Protein AF-A0A448KBZ6-F1 (afdb_monomer)

Organism: NCBI:txid52774

Sequence (106 aa):
MTTSNTHLTDTTTSAELDALASAGALRPIGAPAGGGPIADEDELRAILGGRPNLGSAHATGAGASARRQVRLPEHLNAALDDYAAAHSTTPSAVIRDALTAYLNAA

Secondary structure (DSSP, 8-state):
---------TT--HHHHHHHHHTT-PPPSS--S--PPP-SHHHHHHHHSSS---STTT-SSS-SPPP------HHHHHHHHHHHHHTT--HHHHHHHHHHHHHHT-

Radius of gyration: 24.66 Å; Cα contacts (8 Å, |Δi|>4): 29; chains: 1; bounding box: 62×42×47 Å

Mean predicted aligned error: 17.15 Å

Foldseek 3Di:
DDLDPDDDDPPQDPVNVVVCVVVVNDDDPDDPPDDDDQPDPVSVCCVVVPDNDCPPVRNPDPPDPDDDDDDDDPVVVVVLVVVCVVVVHDSVVVVVVVVVVVVVVD

pLDDT: mean 79.87, std 15.97, range [37.56, 98.19]

Structure (mmCIF, N/CA/C/O backbone):
data_AF-A0A448KBZ6-F1
#
_entry.id   AF-A0A448KBZ6-F1
#
loop_
_atom_site.group_PDB
_atom_site.id
_atom_site.type_symbol
_atom_site.label_atom_id
_atom_site.label_alt_id
_atom_site.label_comp_id
_atom_site.label_asym_id
_atom_site.label_entity_id
_atom_site.label_seq_id
_atom_site.pdbx_PDB_ins_code
_atom_site.Cartn_x
_atom_site.Cartn_y
_atom_site.Cartn_z
_atom_site.occupancy
_atom_site.B_iso_or_equiv
_atom_site.auth_seq_id
_atom_site.auth_comp_id
_atom_site.auth_asym_id
_atom_site.auth_atom_id
_atom_site.pdbx_PDB_model_num
ATOM 1 N N . MET A 1 1 ? 43.594 -6.118 -10.475 1.00 37.56 1 MET A N 1
ATOM 2 C CA . MET A 1 1 ? 42.514 -5.429 -11.211 1.00 37.56 1 MET A CA 1
ATOM 3 C C . MET A 1 1 ? 42.779 -3.942 -11.086 1.00 37.56 1 MET A C 1
ATOM 5 O O . MET A 1 1 ? 42.785 -3.436 -9.973 1.00 37.56 1 MET A O 1
ATOM 9 N N . THR A 1 2 ? 43.142 -3.289 -12.184 1.00 38.16 2 THR A N 1
ATOM 10 C CA . THR A 1 2 ? 43.549 -1.879 -12.192 1.00 38.16 2 THR A CA 1
ATOM 11 C C . THR A 1 2 ? 42.294 -1.026 -12.345 1.00 38.16 2 THR A C 1
ATOM 13 O O . THR A 1 2 ? 41.654 -1.064 -13.390 1.00 38.16 2 THR A O 1
ATOM 16 N N . THR A 1 3 ? 41.894 -0.318 -11.290 1.00 46.56 3 THR A N 1
ATOM 17 C CA . THR A 1 3 ? 40.747 0.599 -11.328 1.00 46.56 3 THR A CA 1
ATOM 18 C C . THR A 1 3 ? 41.152 1.856 -12.093 1.00 46.56 3 THR A C 1
ATOM 20 O O . THR A 1 3 ? 41.797 2.743 -11.537 1.00 46.56 3 THR A O 1
ATOM 23 N N . SER A 1 4 ? 40.814 1.927 -13.380 1.00 53.03 4 SER A N 1
ATOM 24 C CA . SER A 1 4 ? 40.945 3.158 -14.163 1.00 53.03 4 SER A CA 1
ATOM 25 C C . SER A 1 4 ? 39.923 4.181 -13.659 1.00 53.03 4 SER A C 1
ATOM 27 O O . SER A 1 4 ? 38.719 4.026 -13.856 1.00 53.03 4 SER A O 1
ATOM 29 N N . ASN A 1 5 ? 40.397 5.215 -12.965 1.00 55.91 5 ASN A N 1
ATOM 30 C CA . ASN A 1 5 ? 39.584 6.348 -12.525 1.00 55.91 5 ASN A CA 1
ATOM 31 C C . ASN A 1 5 ? 39.299 7.272 -13.725 1.00 55.91 5 ASN A C 1
ATOM 33 O O . ASN A 1 5 ? 40.028 8.234 -13.959 1.00 55.91 5 ASN A O 1
ATOM 37 N N . THR A 1 6 ? 38.254 6.990 -14.503 1.00 65.88 6 THR A N 1
ATOM 38 C CA . THR A 1 6 ? 37.808 7.901 -15.570 1.00 65.88 6 THR A CA 1
ATOM 39 C C . THR A 1 6 ? 37.053 9.079 -14.942 1.00 65.88 6 THR A C 1
ATOM 41 O O . THR A 1 6 ? 35.927 8.925 -14.468 1.00 65.88 6 THR A O 1
ATOM 44 N N . HIS A 1 7 ? 37.692 10.249 -14.882 1.00 63.50 7 HIS A N 1
ATOM 45 C CA . HIS A 1 7 ? 37.130 11.476 -14.311 1.00 63.50 7 HIS A CA 1
ATO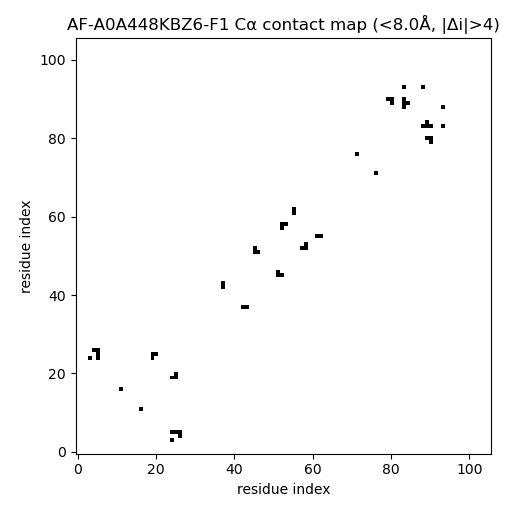M 46 C C . HIS A 1 7 ? 36.328 12.235 -15.380 1.00 63.50 7 HIS A C 1
ATOM 48 O O . HIS A 1 7 ? 36.896 13.002 -16.154 1.00 63.50 7 HIS A O 1
ATOM 54 N N . LEU A 1 8 ? 35.012 12.009 -15.433 1.00 76.38 8 LEU A N 1
ATOM 55 C CA . LEU A 1 8 ? 34.106 12.828 -16.243 1.00 76.38 8 LEU A CA 1
ATOM 56 C C . LEU A 1 8 ? 34.031 14.241 -15.642 1.00 76.38 8 LEU A C 1
ATOM 58 O O . LEU A 1 8 ? 33.948 14.396 -14.424 1.00 76.38 8 LEU A O 1
ATOM 62 N N . THR A 1 9 ? 34.062 15.263 -16.491 1.00 76.88 9 THR A N 1
ATOM 63 C CA . THR A 1 9 ? 33.862 16.673 -16.113 1.00 76.88 9 THR A CA 1
ATOM 64 C C . THR A 1 9 ? 32.546 17.196 -16.687 1.00 76.88 9 THR A C 1
ATOM 66 O O . THR A 1 9 ? 32.016 16.615 -17.636 1.00 76.88 9 THR A O 1
ATOM 69 N N . ASP A 1 10 ? 32.053 18.326 -16.175 1.00 76.25 10 ASP A N 1
ATOM 70 C CA . ASP A 1 10 ? 30.813 18.972 -16.649 1.00 76.25 10 ASP A CA 1
ATOM 71 C C . ASP A 1 10 ? 30.863 19.422 -18.127 1.00 76.25 10 ASP A C 1
ATOM 73 O O . ASP A 1 10 ? 29.839 19.781 -18.702 1.00 76.25 10 ASP A O 1
ATOM 77 N N . THR A 1 11 ? 32.041 19.376 -18.761 1.00 84.44 11 THR A N 1
ATOM 78 C CA . THR A 1 11 ? 32.258 19.713 -20.180 1.00 84.44 11 THR A CA 1
ATOM 79 C C . THR A 1 11 ? 32.384 18.474 -21.077 1.00 84.44 11 THR A C 1
ATOM 81 O O . THR A 1 11 ? 32.599 18.615 -22.278 1.00 84.44 11 THR A O 1
ATOM 84 N N . THR A 1 12 ? 32.273 17.260 -20.526 1.00 85.38 12 THR A N 1
ATOM 85 C CA . THR A 1 12 ? 32.422 16.023 -21.312 1.00 85.38 12 THR A CA 1
ATOM 86 C C . THR A 1 12 ? 31.323 15.946 -22.367 1.00 85.38 12 THR A C 1
ATOM 88 O O . THR A 1 12 ? 30.131 15.967 -22.049 1.00 85.38 12 THR A O 1
ATOM 91 N N . THR A 1 13 ? 31.717 15.858 -23.632 1.00 90.00 13 THR A N 1
ATOM 92 C CA . THR A 1 13 ? 30.785 15.821 -24.762 1.00 90.00 13 THR A CA 1
ATOM 93 C C . THR A 1 13 ? 30.189 14.424 -24.956 1.00 90.00 13 THR A C 1
ATOM 95 O O . THR A 1 13 ? 30.769 13.415 -24.556 1.00 90.00 13 THR A O 1
ATOM 98 N N . SER A 1 14 ? 29.041 14.333 -25.633 1.00 88.31 14 SER A N 1
ATOM 99 C CA . SER A 1 14 ? 28.403 13.043 -25.943 1.00 88.31 14 SER A CA 1
ATOM 100 C C . SER A 1 14 ? 29.295 12.117 -26.779 1.00 88.31 14 SER A C 1
ATOM 102 O O . SER A 1 14 ? 29.300 10.915 -26.552 1.00 88.31 14 SER A O 1
ATOM 104 N N . ALA A 1 15 ? 30.103 12.667 -27.691 1.00 91.50 15 ALA A N 1
ATOM 105 C CA . ALA A 1 15 ? 31.024 11.875 -28.508 1.00 91.50 15 ALA A CA 1
ATOM 106 C C . ALA A 1 15 ? 32.160 11.255 -27.675 1.00 91.50 15 ALA A C 1
ATOM 108 O O . ALA A 1 15 ? 32.561 10.114 -27.903 1.00 91.50 15 ALA A O 1
ATOM 109 N N . GLU A 1 16 ? 32.665 11.989 -26.683 1.00 88.38 16 GLU A N 1
ATOM 110 C CA . GLU A 1 16 ? 33.660 11.469 -25.741 1.00 88.38 16 GLU A CA 1
ATOM 111 C C . GLU A 1 16 ? 33.055 10.382 -24.842 1.00 88.38 16 GLU A C 1
ATOM 113 O O . GLU A 1 16 ? 33.708 9.371 -24.577 1.00 88.38 16 GLU A O 1
ATOM 118 N N . LEU A 1 17 ? 31.789 10.535 -24.432 1.00 87.56 17 LEU A N 1
ATOM 119 C CA . LEU A 1 17 ? 31.056 9.496 -23.700 1.00 87.56 17 LEU A CA 1
ATO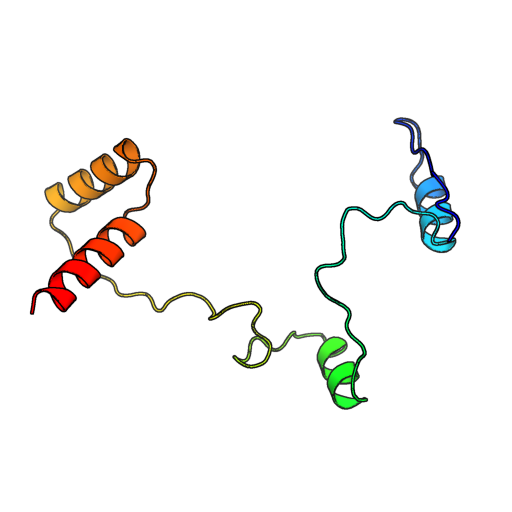M 120 C C . LEU A 1 17 ? 30.878 8.221 -24.530 1.00 87.56 17 LEU A C 1
ATOM 122 O O . LEU A 1 17 ? 31.131 7.131 -24.014 1.00 87.56 17 LEU A O 1
ATOM 126 N N . ASP A 1 18 ? 30.509 8.342 -25.806 1.00 89.44 18 ASP A N 1
ATOM 127 C CA . ASP A 1 18 ? 30.346 7.197 -26.710 1.00 89.44 18 ASP A CA 1
ATOM 128 C C . ASP A 1 18 ? 31.666 6.445 -26.928 1.00 89.44 18 ASP A C 1
ATOM 130 O O . ASP A 1 18 ? 31.696 5.208 -26.946 1.00 89.44 18 ASP A O 1
ATOM 134 N N . ALA A 1 19 ? 32.782 7.172 -27.035 1.00 90.12 19 ALA A N 1
ATOM 135 C CA . ALA A 1 19 ? 34.110 6.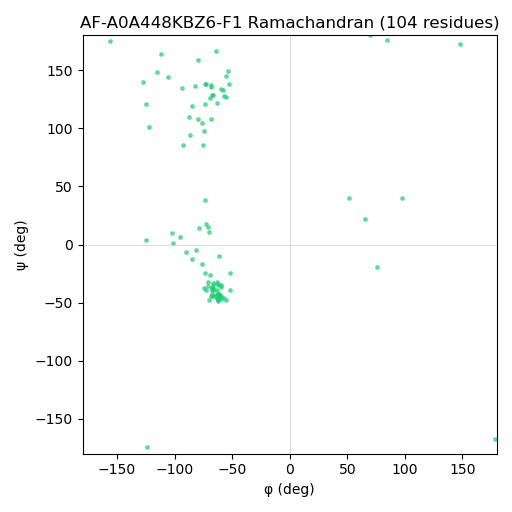573 -27.140 1.00 90.12 19 ALA A CA 1
ATOM 136 C C . ALA A 1 19 ? 34.485 5.794 -25.867 1.00 90.12 19 ALA A C 1
ATOM 138 O O . ALA A 1 19 ? 34.974 4.663 -25.948 1.00 90.12 19 ALA A O 1
ATOM 139 N N . LEU A 1 20 ? 34.206 6.356 -24.687 1.00 89.19 20 LEU A N 1
ATOM 140 C CA . LEU A 1 20 ? 34.437 5.685 -23.405 1.00 89.19 20 LEU A CA 1
ATOM 141 C C . LEU A 1 20 ? 33.528 4.463 -23.213 1.00 89.19 20 LEU A C 1
ATOM 143 O O . LEU A 1 20 ? 33.988 3.447 -22.686 1.00 89.19 20 LEU A O 1
ATOM 147 N N . ALA A 1 21 ? 32.270 4.536 -23.657 1.00 85.94 21 ALA A N 1
ATOM 148 C CA . ALA A 1 21 ? 31.326 3.419 -23.635 1.00 85.94 21 ALA A CA 1
ATOM 149 C C . ALA A 1 21 ? 31.819 2.265 -24.513 1.00 85.94 21 ALA A C 1
ATOM 151 O O . ALA A 1 21 ? 31.899 1.124 -24.056 1.00 85.94 21 ALA A O 1
ATOM 152 N N . SER A 1 22 ? 32.227 2.584 -25.742 1.00 88.88 22 SER A N 1
ATOM 153 C CA . SER A 1 22 ? 32.749 1.615 -26.711 1.00 88.88 22 SER A CA 1
ATOM 154 C C . SER A 1 22 ? 34.042 0.950 -26.228 1.00 88.88 22 SER A C 1
ATOM 156 O O . SER A 1 22 ? 34.263 -0.232 -26.477 1.00 88.88 22 SER A O 1
ATOM 158 N N . ALA A 1 23 ? 34.883 1.690 -25.500 1.00 88.31 23 ALA A N 1
ATOM 159 C CA . ALA A 1 23 ? 36.110 1.176 -24.894 1.00 88.31 23 ALA A CA 1
ATOM 160 C C . ALA A 1 23 ? 35.886 0.433 -23.559 1.00 88.31 23 ALA A C 1
ATOM 162 O O . ALA A 1 23 ? 36.846 -0.079 -22.984 1.00 88.31 23 ALA A O 1
ATOM 163 N N . GLY A 1 24 ? 34.654 0.397 -23.032 1.00 84.75 24 GLY A N 1
ATOM 164 C CA . GLY A 1 24 ? 34.349 -0.202 -21.727 1.00 84.75 24 GLY A CA 1
ATOM 165 C C . GLY A 1 24 ? 34.986 0.532 -20.539 1.00 84.75 24 GLY A C 1
ATOM 166 O O . GLY A 1 24 ? 35.172 -0.053 -19.475 1.00 84.75 24 GLY A O 1
ATOM 167 N N . ALA A 1 25 ? 35.341 1.806 -20.712 1.00 85.69 25 ALA A N 1
ATOM 168 C CA . ALA A 1 25 ? 36.074 2.611 -19.734 1.00 85.69 25 ALA A CA 1
ATOM 169 C C . ALA A 1 25 ? 35.158 3.467 -18.835 1.00 85.69 25 ALA A C 1
ATOM 171 O O . ALA A 1 25 ? 35.644 4.299 -18.061 1.00 85.69 25 ALA A O 1
ATOM 172 N N . LEU A 1 26 ? 33.836 3.294 -18.941 1.00 84.31 26 LEU A N 1
ATOM 173 C CA . LEU A 1 26 ? 32.864 3.991 -18.103 1.00 84.31 26 LEU A CA 1
ATOM 174 C C . LEU A 1 26 ? 32.866 3.441 -16.676 1.00 84.31 26 LEU A C 1
ATOM 176 O O . LEU A 1 26 ? 32.889 2.232 -16.445 1.00 84.31 26 LEU A O 1
ATOM 180 N N . ARG A 1 27 ? 32.784 4.352 -15.703 1.00 79.75 27 ARG A N 1
ATOM 181 C CA . ARG A 1 27 ? 32.639 3.980 -14.297 1.00 79.75 27 ARG A CA 1
ATOM 182 C C . ARG A 1 27 ? 31.241 3.381 -14.066 1.00 79.75 27 ARG A C 1
ATOM 184 O O . ARG A 1 27 ? 30.254 4.058 -14.352 1.00 79.75 27 ARG A O 1
A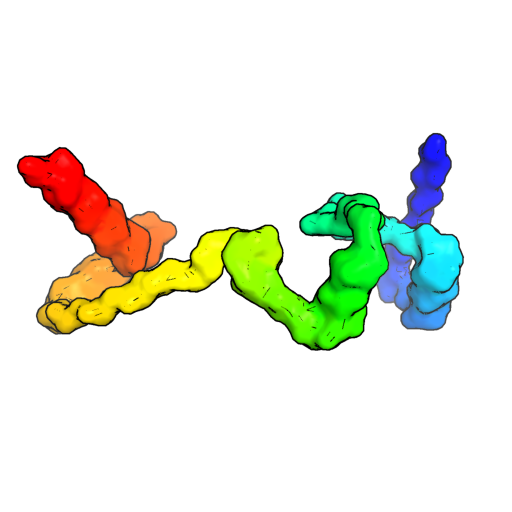TOM 191 N N . PRO A 1 28 ? 31.124 2.172 -13.492 1.00 73.62 28 PRO A N 1
ATOM 192 C CA . PRO A 1 28 ? 29.827 1.601 -13.151 1.00 73.62 28 PRO A CA 1
ATOM 193 C C . PRO A 1 28 ? 29.168 2.382 -12.005 1.00 73.62 28 PRO A C 1
ATOM 195 O O . PRO A 1 28 ? 29.809 2.705 -11.000 1.00 73.62 28 PRO A O 1
ATOM 198 N N . ILE A 1 29 ? 27.872 2.664 -12.144 1.00 74.44 29 ILE A N 1
ATOM 199 C CA . ILE A 1 29 ? 27.045 3.246 -11.081 1.00 74.44 29 ILE A CA 1
ATOM 200 C C . ILE A 1 29 ? 26.393 2.085 -10.324 1.00 74.44 29 ILE A C 1
ATOM 202 O O . ILE A 1 29 ? 25.282 1.664 -10.631 1.00 74.44 29 ILE A O 1
ATOM 206 N N . GLY A 1 30 ? 27.122 1.544 -9.346 1.00 71.31 30 GLY A N 1
ATOM 207 C CA . GLY A 1 30 ? 26.661 0.432 -8.510 1.00 71.31 30 GLY A CA 1
ATOM 208 C C . GLY A 1 30 ? 26.892 -0.956 -9.115 1.00 71.31 30 GLY A C 1
ATOM 209 O O . GLY A 1 30 ? 27.397 -1.105 -10.227 1.00 71.31 30 GLY A O 1
ATOM 210 N N . ALA A 1 31 ? 26.562 -1.988 -8.335 1.00 68.75 31 ALA A N 1
ATOM 211 C CA . ALA A 1 31 ? 26.565 -3.363 -8.820 1.00 68.75 31 ALA A CA 1
ATOM 212 C C . ALA A 1 31 ? 25.356 -3.575 -9.748 1.00 68.75 31 ALA A C 1
ATOM 214 O O . ALA A 1 31 ? 24.264 -3.101 -9.417 1.00 68.75 31 ALA A O 1
ATOM 215 N N . PRO A 1 32 ? 25.508 -4.277 -10.885 1.00 66.50 32 PRO A N 1
ATOM 216 C CA . PRO A 1 32 ? 24.360 -4.628 -11.705 1.00 66.50 32 PRO A CA 1
ATOM 217 C C . PRO A 1 32 ? 23.395 -5.477 -10.869 1.00 66.50 32 PRO A C 1
ATOM 219 O O . PRO A 1 32 ? 23.809 -6.411 -10.186 1.00 66.50 32 PRO A O 1
ATOM 222 N N . ALA A 1 33 ? 22.100 -5.166 -10.925 1.00 59.53 33 ALA A N 1
ATOM 223 C CA . ALA A 1 33 ? 21.063 -5.889 -10.184 1.00 59.53 33 ALA A CA 1
ATOM 224 C C . ALA A 1 33 ? 20.762 -7.298 -10.756 1.00 59.53 33 ALA A C 1
ATOM 226 O O . ALA A 1 33 ? 19.713 -7.870 -10.475 1.00 59.53 33 ALA A O 1
ATOM 227 N N . GLY A 1 34 ? 21.653 -7.855 -11.582 1.00 63.47 34 GLY A N 1
ATOM 228 C CA . GLY A 1 34 ? 21.470 -9.118 -12.293 1.00 63.47 34 GLY A CA 1
ATOM 229 C C . GLY A 1 34 ? 22.667 -9.459 -13.186 1.00 63.47 34 GLY A C 1
ATOM 230 O O . GLY A 1 34 ? 23.719 -8.831 -13.081 1.00 63.47 34 GLY A O 1
ATOM 231 N N . GLY A 1 35 ? 22.497 -10.443 -14.075 1.00 62.03 35 GLY A N 1
ATOM 232 C CA . GLY A 1 35 ? 23.541 -10.877 -15.017 1.00 62.03 35 GLY A CA 1
ATOM 233 C C . GLY A 1 35 ? 24.338 -12.100 -14.558 1.00 62.03 35 GLY A C 1
ATOM 234 O O . GLY A 1 35 ? 25.555 -12.142 -14.718 1.00 62.03 35 GLY A O 1
ATOM 235 N N 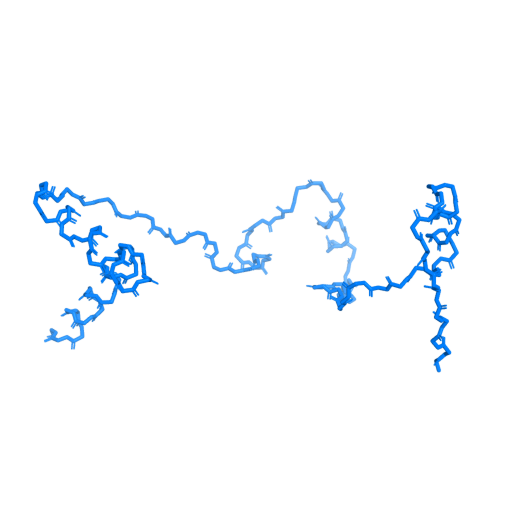. GLY A 1 36 ? 23.660 -13.084 -13.960 1.00 69.25 36 GLY A N 1
ATOM 236 C CA . GLY A 1 36 ? 24.244 -14.409 -13.751 1.00 69.25 36 GLY A CA 1
ATOM 237 C C . GLY A 1 36 ? 24.541 -15.120 -15.081 1.00 69.25 36 GLY A C 1
ATOM 238 O O . GLY A 1 36 ? 24.081 -14.671 -16.134 1.00 69.25 36 GLY A O 1
ATOM 239 N N . PRO A 1 37 ? 25.322 -16.214 -15.053 1.00 70.31 37 PRO A N 1
ATOM 240 C CA . PRO A 1 37 ? 25.549 -17.027 -16.239 1.00 70.31 37 PRO A CA 1
ATOM 241 C C . PRO A 1 37 ? 24.212 -17.539 -16.776 1.00 70.31 37 PRO A C 1
ATOM 243 O O . PRO A 1 37 ? 23.391 -18.037 -16.011 1.00 70.31 37 PRO A O 1
ATOM 246 N N . ILE A 1 38 ? 24.023 -17.412 -18.087 1.00 74.88 38 ILE A N 1
ATOM 247 C CA . ILE A 1 38 ? 22.889 -18.008 -18.787 1.00 74.88 38 ILE A CA 1
ATOM 248 C C . ILE A 1 38 ? 23.166 -19.511 -18.868 1.00 74.88 38 ILE A C 1
ATOM 250 O O . ILE A 1 38 ? 24.214 -19.918 -19.379 1.00 74.88 38 ILE A O 1
ATOM 254 N N . ALA A 1 39 ? 22.272 -20.315 -18.306 1.00 79.00 39 ALA A N 1
ATOM 255 C CA . ALA A 1 39 ? 22.431 -21.754 -18.172 1.00 79.00 39 ALA A CA 1
ATOM 256 C C . ALA A 1 39 ? 22.317 -22.478 -19.521 1.00 79.00 39 ALA A C 1
ATOM 258 O O . ALA A 1 39 ? 23.036 -23.454 -19.742 1.00 79.00 39 ALA A O 1
ATOM 259 N N . ASP A 1 40 ? 21.455 -21.997 -20.426 1.00 80.69 40 ASP A N 1
ATOM 260 C CA . ASP A 1 40 ? 21.212 -22.623 -21.728 1.00 80.69 40 ASP A CA 1
ATOM 261 C C . ASP A 1 40 ? 20.662 -21.664 -22.811 1.00 80.69 40 ASP A C 1
ATOM 263 O O . ASP A 1 40 ? 20.412 -20.475 -22.599 1.00 80.69 40 ASP A O 1
ATOM 267 N N . GLU A 1 41 ? 20.526 -22.186 -24.033 1.00 77.38 41 GLU A N 1
ATOM 268 C CA . GLU A 1 41 ? 20.053 -21.428 -25.197 1.00 77.38 41 GLU A CA 1
ATOM 269 C C . GLU A 1 41 ? 18.565 -21.046 -25.097 1.00 77.38 41 GLU A C 1
ATOM 271 O O . GLU A 1 41 ? 18.152 -20.028 -25.659 1.00 77.38 41 GLU A O 1
ATOM 276 N N . ASP A 1 42 ? 17.761 -21.813 -24.361 1.00 75.75 42 ASP A N 1
ATOM 277 C CA . ASP A 1 42 ? 16.343 -21.516 -24.163 1.00 75.75 42 ASP A CA 1
ATOM 278 C C . ASP A 1 42 ? 16.167 -20.321 -23.215 1.00 75.75 42 ASP A C 1
ATOM 280 O O . ASP A 1 42 ? 15.358 -19.428 -23.489 1.00 75.75 42 ASP A O 1
ATOM 284 N N . GLU A 1 43 ? 16.988 -20.228 -22.166 1.00 75.06 43 GLU A N 1
ATOM 285 C CA . GLU A 1 43 ? 17.084 -19.055 -21.295 1.00 75.06 43 GLU A CA 1
ATOM 286 C C . GLU A 1 43 ? 17.553 -17.820 -22.081 1.00 75.06 43 GLU A C 1
ATOM 288 O O . GLU A 1 43 ? 16.955 -16.744 -21.969 1.00 75.06 43 GLU A O 1
ATOM 293 N N . LEU A 1 44 ? 18.548 -17.971 -22.963 1.00 77.81 44 LEU A N 1
ATOM 294 C CA . LEU A 1 44 ? 18.991 -16.886 -23.846 1.00 77.81 44 LEU A CA 1
ATOM 295 C C . LEU A 1 44 ? 17.857 -16.395 -24.765 1.00 77.81 44 LEU A C 1
ATOM 297 O O . LEU A 1 44 ? 17.653 -15.186 -24.921 1.00 77.81 44 LEU A O 1
ATOM 301 N N . ARG A 1 45 ? 17.092 -17.317 -25.360 1.00 76.12 45 ARG A N 1
ATOM 302 C CA . ARG A 1 45 ? 15.939 -16.989 -26.217 1.00 76.12 45 ARG A CA 1
ATOM 303 C C . ARG A 1 45 ? 14.803 -16.341 -25.432 1.00 76.12 45 ARG A C 1
ATOM 305 O O . ARG A 1 45 ? 14.149 -15.447 -25.965 1.00 76.12 45 ARG A O 1
ATOM 312 N N . ALA A 1 46 ? 14.585 -16.732 -24.179 1.00 70.62 46 ALA A N 1
ATOM 313 C CA . ALA A 1 46 ? 13.598 -16.099 -23.308 1.00 70.62 46 ALA A CA 1
ATOM 314 C C . ALA A 1 46 ? 13.974 -14.645 -22.969 1.00 70.62 46 ALA A C 1
ATOM 316 O O . ALA A 1 46 ? 13.103 -13.772 -22.968 1.00 70.62 46 ALA A O 1
ATOM 317 N N . ILE A 1 47 ? 15.264 -14.368 -22.747 1.00 70.12 47 ILE A N 1
ATOM 318 C CA . ILE A 1 47 ? 15.783 -13.014 -22.488 1.00 70.12 47 ILE A CA 1
ATOM 319 C C . ILE A 1 47 ? 15.677 -12.130 -23.743 1.00 70.12 47 ILE A C 1
ATOM 321 O O . ILE A 1 47 ? 15.248 -10.978 -23.656 1.00 70.12 47 ILE A O 1
ATOM 325 N N . LEU A 1 48 ? 16.038 -12.660 -24.918 1.00 73.12 48 LEU A N 1
ATOM 326 C CA . LEU A 1 48 ? 16.055 -11.914 -26.187 1.00 73.12 48 LEU A CA 1
ATOM 327 C C . LEU A 1 48 ? 14.697 -11.872 -26.911 1.00 73.12 48 LEU A C 1
ATOM 329 O O . LEU A 1 48 ? 14.517 -11.078 -27.833 1.00 73.12 48 LEU A O 1
ATOM 333 N N . GLY A 1 49 ? 13.724 -12.684 -26.491 1.00 67.56 49 GLY A N 1
ATOM 334 C CA . GLY A 1 49 ? 12.407 -12.851 -27.119 1.00 67.56 49 GLY A CA 1
ATOM 335 C C . GLY A 1 49 ? 11.445 -11.662 -26.989 1.00 67.56 49 GLY A C 1
ATOM 336 O O . GLY A 1 49 ? 10.260 -11.784 -27.297 1.00 67.56 49 GLY A O 1
ATOM 337 N N . GLY A 1 50 ? 11.920 -10.505 -26.524 1.00 63.78 50 GLY A N 1
ATOM 338 C CA . GLY A 1 50 ? 11.216 -9.221 -26.588 1.00 63.78 50 GLY A CA 1
ATOM 339 C C . GLY A 1 50 ? 10.077 -9.015 -25.583 1.00 63.78 50 GLY A C 1
ATOM 340 O O . GLY A 1 50 ? 9.727 -7.867 -25.312 1.00 63.78 50 GLY A O 1
ATOM 341 N N . ARG A 1 51 ? 9.512 -10.071 -24.982 1.00 61.28 51 ARG A N 1
ATOM 342 C CA . ARG A 1 51 ? 8.506 -9.945 -23.915 1.00 61.28 51 ARG A CA 1
ATOM 343 C C . ARG A 1 51 ? 8.980 -10.673 -22.648 1.00 61.28 51 ARG A C 1
ATOM 345 O O . ARG A 1 51 ? 8.853 -11.895 -22.593 1.00 61.28 51 ARG A O 1
ATOM 352 N N . PRO A 1 52 ? 9.498 -9.958 -21.630 1.00 61.50 52 PRO A N 1
ATOM 353 C CA . PRO A 1 52 ? 9.911 -10.579 -20.376 1.00 61.50 52 PRO A CA 1
ATOM 354 C C . PRO A 1 52 ? 8.738 -11.340 -19.756 1.00 61.50 52 PRO A C 1
ATOM 356 O O . PRO A 1 52 ? 7.629 -10.812 -19.620 1.00 61.50 52 PRO A O 1
ATOM 359 N N . ASN A 1 53 ? 8.973 -12.606 -19.420 1.00 55.66 53 ASN A N 1
ATOM 360 C CA . ASN A 1 53 ? 7.953 -13.458 -18.837 1.00 55.66 53 ASN A CA 1
ATOM 361 C C . ASN A 1 53 ? 7.831 -13.125 -17.342 1.00 55.66 53 ASN A C 1
ATOM 363 O O . ASN A 1 53 ? 8.710 -13.453 -16.555 1.00 55.66 53 ASN A O 1
ATOM 367 N N . LEU A 1 54 ? 6.739 -12.462 -16.950 1.00 57.19 54 LEU A N 1
ATOM 368 C CA . LEU A 1 54 ? 6.412 -12.135 -15.551 1.00 57.19 54 LEU A CA 1
ATOM 369 C C . LEU A 1 54 ? 5.821 -13.331 -14.780 1.00 57.19 54 LEU A C 1
ATOM 371 O O . LEU A 1 54 ? 5.226 -13.150 -13.718 1.00 57.19 54 LEU A O 1
ATOM 375 N N . GLY A 1 55 ? 5.928 -14.550 -15.321 1.00 56.19 55 GLY A N 1
ATOM 376 C CA . GLY A 1 55 ? 5.549 -15.767 -14.612 1.00 56.19 55 GLY A CA 1
ATOM 377 C C . GLY A 1 55 ? 6.254 -15.855 -13.256 1.00 56.19 55 GLY A C 1
ATOM 378 O O . GLY A 1 55 ? 7.373 -15.371 -13.096 1.00 56.19 55 GLY A O 1
ATOM 379 N N . SER A 1 56 ? 5.609 -16.483 -12.272 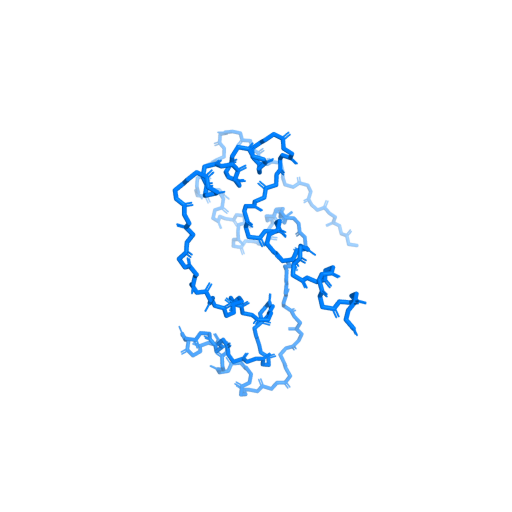1.00 54.16 56 SER A N 1
ATOM 380 C CA . SER A 1 56 ? 6.064 -16.527 -10.871 1.00 54.16 56 SER A CA 1
ATOM 381 C C . SER A 1 56 ? 7.512 -16.993 -10.675 1.00 54.16 56 SER A C 1
ATOM 383 O O . SER A 1 56 ? 8.119 -16.651 -9.669 1.00 54.16 56 SER A O 1
ATOM 385 N N . ALA A 1 57 ? 8.062 -17.758 -11.623 1.00 57.50 57 ALA A N 1
ATOM 386 C CA . ALA A 1 57 ? 9.444 -18.235 -11.616 1.00 57.50 57 ALA A CA 1
ATOM 387 C C . ALA A 1 57 ? 10.493 -17.147 -11.936 1.00 57.50 57 ALA A C 1
ATOM 389 O O . ALA A 1 57 ? 11.639 -17.278 -11.522 1.00 57.50 57 ALA A O 1
ATOM 390 N N . HIS A 1 58 ? 10.111 -16.078 -12.643 1.00 53.34 58 HIS A N 1
ATOM 391 C CA . HIS A 1 58 ? 11.011 -14.999 -13.083 1.00 53.34 58 HIS A CA 1
ATOM 392 C C . HIS A 1 58 ? 10.554 -13.605 -12.625 1.00 53.34 58 HIS A C 1
ATOM 394 O O . HIS A 1 58 ? 11.168 -12.593 -12.966 1.00 53.34 58 HIS A O 1
ATOM 400 N N . ALA A 1 59 ? 9.476 -13.530 -11.842 1.00 56.53 59 ALA A N 1
ATOM 401 C CA . ALA A 1 59 ? 9.023 -12.286 -11.250 1.00 56.53 59 ALA A CA 1
ATOM 402 C C . ALA A 1 59 ? 10.045 -11.800 -10.209 1.00 56.53 59 ALA A C 1
ATOM 404 O O . ALA A 1 59 ? 10.414 -12.525 -9.287 1.00 56.53 59 ALA A O 1
ATOM 405 N N . THR A 1 60 ? 10.474 -10.542 -10.318 1.00 53.97 60 THR A N 1
ATOM 406 C CA . THR A 1 60 ? 11.376 -9.862 -9.367 1.00 53.97 60 THR A CA 1
ATOM 407 C C . THR A 1 60 ? 10.653 -9.506 -8.046 1.00 53.97 60 THR A C 1
ATOM 409 O O . THR A 1 60 ? 10.828 -8.424 -7.492 1.00 53.97 60 THR A O 1
ATOM 412 N N . GLY A 1 61 ? 9.768 -10.392 -7.571 1.00 56.41 61 GLY A N 1
ATOM 413 C CA . GLY A 1 61 ? 8.854 -10.218 -6.439 1.00 56.41 61 GLY A CA 1
ATOM 414 C C . GLY A 1 61 ? 7.536 -10.985 -6.636 1.00 56.41 61 GLY A C 1
ATOM 415 O O . GLY A 1 61 ? 7.260 -11.495 -7.715 1.00 56.41 61 GLY A O 1
ATOM 416 N N . ALA A 1 62 ? 6.675 -11.041 -5.615 1.00 57.34 62 ALA A N 1
ATOM 417 C CA . ALA A 1 62 ? 5.405 -11.791 -5.641 1.00 57.34 62 ALA A CA 1
ATOM 418 C C . ALA A 1 62 ? 4.296 -11.194 -6.549 1.00 57.34 62 ALA A C 1
ATOM 420 O O . ALA A 1 62 ? 3.129 -11.565 -6.433 1.00 57.34 62 ALA A O 1
ATOM 421 N N . GLY A 1 63 ? 4.631 -10.267 -7.451 1.00 62.59 63 GLY A N 1
ATOM 422 C CA . GLY A 1 63 ? 3.655 -9.486 -8.212 1.00 62.59 63 GLY A CA 1
ATOM 423 C C . GLY A 1 63 ? 2.883 -8.484 -7.343 1.00 62.59 63 GLY A C 1
ATOM 424 O O . GLY A 1 63 ? 3.111 -8.349 -6.141 1.00 62.59 63 GLY A O 1
ATOM 425 N N . ALA A 1 64 ? 1.973 -7.728 -7.962 1.00 61.78 64 ALA A N 1
ATOM 426 C CA . ALA A 1 64 ? 1.103 -6.812 -7.230 1.00 61.78 64 ALA A CA 1
ATOM 427 C C . ALA A 1 64 ? 0.135 -7.608 -6.338 1.00 61.78 64 ALA A C 1
ATOM 429 O O . ALA A 1 64 ? -0.567 -8.493 -6.829 1.00 61.78 64 ALA A O 1
ATOM 430 N N . SER A 1 65 ? 0.062 -7.274 -5.045 1.00 69.50 65 SER A N 1
ATOM 431 C CA . SER A 1 65 ? -0.895 -7.901 -4.127 1.00 69.50 65 SER A CA 1
ATOM 432 C C . SER A 1 65 ? -2.322 -7.825 -4.667 1.00 69.50 65 SER A C 1
ATOM 434 O O . SER A 1 65 ? -2.763 -6.779 -5.155 1.00 69.50 65 SER A O 1
ATOM 436 N N . ALA A 1 66 ? -3.064 -8.926 -4.523 1.00 79.94 66 ALA A N 1
ATOM 437 C CA . ALA A 1 66 ? -4.470 -8.981 -4.897 1.00 79.94 66 ALA A CA 1
ATOM 438 C C . ALA A 1 66 ? -5.261 -7.874 -4.180 1.00 79.94 66 ALA A C 1
ATOM 440 O O . ALA A 1 66 ? -5.208 -7.737 -2.955 1.00 79.94 66 ALA A O 1
ATOM 441 N N . ARG A 1 67 ? -6.000 -7.074 -4.953 1.00 83.94 67 ARG A N 1
ATOM 442 C CA . ARG A 1 67 ? -6.814 -5.972 -4.431 1.00 83.94 67 ARG A CA 1
ATOM 443 C C . ARG A 1 67 ? -8.157 -6.498 -3.931 1.00 83.94 67 ARG A C 1
ATOM 445 O O . ARG A 1 67 ? -8.812 -7.280 -4.615 1.00 83.94 67 ARG A O 1
ATOM 452 N N . ARG A 1 68 ? -8.594 -6.026 -2.762 1.00 85.50 68 ARG A N 1
ATOM 453 C CA . ARG A 1 68 ? -9.946 -6.243 -2.223 1.00 85.50 68 ARG A CA 1
ATOM 454 C C . ARG A 1 68 ? -10.563 -4.885 -1.909 1.00 85.50 68 ARG A C 1
ATOM 456 O O . ARG A 1 68 ? -9.989 -4.129 -1.133 1.00 85.50 68 ARG A O 1
ATOM 463 N N . GLN A 1 69 ? -11.696 -4.565 -2.533 1.00 88.12 69 GLN A N 1
ATOM 464 C CA . GLN A 1 69 ? -12.392 -3.295 -2.319 1.00 88.12 69 GLN A CA 1
ATOM 465 C C . GLN A 1 69 ? -13.463 -3.451 -1.236 1.00 88.12 69 GLN A C 1
ATOM 467 O O . GLN A 1 69 ? -14.232 -4.410 -1.256 1.00 88.12 69 GLN A O 1
ATOM 472 N N . VAL A 1 70 ? -13.525 -2.491 -0.313 1.00 90.88 70 VAL A N 1
ATOM 473 C CA . VAL A 1 70 ? -14.507 -2.437 0.777 1.00 90.88 70 VAL A CA 1
ATOM 474 C C . VAL A 1 70 ? -15.178 -1.068 0.752 1.00 90.88 70 VAL A C 1
ATOM 476 O O . VAL A 1 70 ? -14.520 -0.061 0.501 1.00 90.88 70 VAL A O 1
ATOM 479 N N . ARG A 1 71 ? -16.492 -1.021 0.987 1.00 95.25 71 ARG A N 1
ATOM 480 C CA . ARG 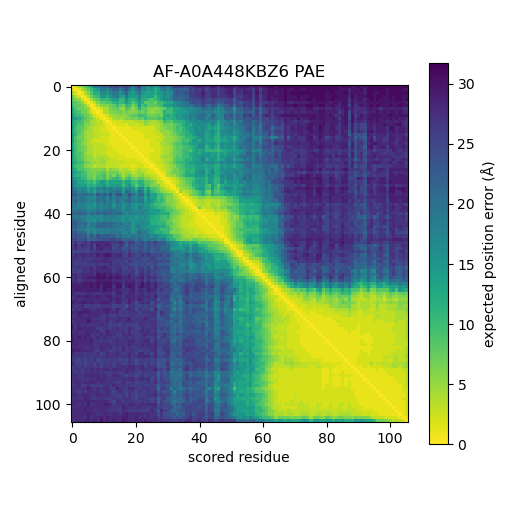A 1 71 ? -17.216 0.244 1.160 1.00 95.25 71 ARG A CA 1
ATOM 481 C C . ARG A 1 71 ? -17.096 0.683 2.613 1.00 95.25 71 ARG A C 1
ATOM 483 O O . ARG A 1 71 ? -17.550 -0.037 3.498 1.00 95.25 71 ARG A O 1
ATOM 490 N N . LEU A 1 72 ? -16.501 1.850 2.837 1.00 94.19 72 LEU A N 1
ATOM 491 C CA . LEU A 1 72 ? -16.382 2.460 4.157 1.00 94.19 72 LEU A CA 1
ATOM 492 C C . LEU A 1 72 ? -17.354 3.641 4.274 1.00 94.19 72 LEU A C 1
ATOM 494 O O . LEU A 1 72 ? -17.563 4.350 3.286 1.00 94.19 72 LEU A O 1
ATOM 498 N N . PRO A 1 73 ? -17.945 3.874 5.457 1.00 97.75 73 PRO A N 1
ATOM 499 C CA . PRO A 1 73 ? -18.576 5.151 5.764 1.00 97.75 73 PRO A CA 1
ATOM 500 C C . PRO A 1 73 ? -17.588 6.311 5.574 1.00 97.75 73 PRO A C 1
ATOM 502 O O . PRO A 1 73 ? -16.408 6.173 5.892 1.00 97.75 73 PRO A O 1
ATOM 505 N N . GLU A 1 74 ? -18.074 7.462 5.108 1.00 97.56 74 GLU A N 1
ATOM 506 C CA . GLU A 1 74 ? -17.240 8.632 4.784 1.00 97.56 74 GLU A CA 1
ATOM 507 C C . GLU A 1 74 ? -16.363 9.082 5.959 1.00 97.56 74 GLU A C 1
ATOM 509 O O . GLU A 1 74 ? -15.154 9.228 5.805 1.00 97.56 74 GLU A O 1
ATOM 514 N N . HIS A 1 75 ? -16.952 9.207 7.153 1.00 97.81 75 HIS A N 1
ATOM 515 C CA . HIS A 1 75 ? -16.228 9.616 8.358 1.00 97.81 75 HIS A CA 1
ATOM 516 C C . HIS A 1 75 ? -15.076 8.662 8.710 1.00 97.81 75 HIS A C 1
ATOM 518 O O . HIS A 1 75 ? -14.028 9.103 9.169 1.00 97.81 75 HIS A O 1
ATOM 524 N N . LEU A 1 76 ? -15.257 7.356 8.483 1.00 97.19 76 LEU A N 1
ATOM 525 C CA . LEU A 1 76 ? -14.233 6.356 8.764 1.00 97.19 76 LEU A CA 1
ATOM 526 C C . LEU A 1 76 ? -13.112 6.416 7.726 1.00 97.19 76 LEU A C 1
ATOM 528 O O . LEU A 1 76 ? -11.948 6.256 8.082 1.00 97.19 76 LEU A O 1
ATOM 532 N N . ASN A 1 77 ? -13.452 6.662 6.458 1.00 96.50 77 ASN A N 1
ATOM 533 C CA . ASN A 1 77 ? -12.449 6.844 5.417 1.00 96.50 77 ASN A CA 1
ATOM 534 C C . ASN A 1 77 ? -11.588 8.084 5.692 1.00 96.50 77 ASN A C 1
ATOM 536 O O . ASN A 1 77 ? -10.368 7.989 5.660 1.00 96.50 77 ASN A O 1
ATOM 540 N N . ALA A 1 78 ? -12.218 9.210 6.040 1.00 98.00 78 ALA A N 1
ATOM 541 C CA . ALA A 1 78 ? -11.503 10.431 6.409 1.00 98.00 78 ALA A CA 1
ATOM 542 C C . ALA A 1 78 ? -10.583 10.207 7.621 1.00 98.00 78 ALA A C 1
ATOM 544 O O . ALA A 1 78 ? -9.401 10.529 7.567 1.00 98.00 78 ALA A O 1
ATOM 545 N N . ALA A 1 79 ? -11.088 9.556 8.675 1.00 97.88 79 ALA A N 1
ATOM 546 C CA . ALA A 1 79 ? -10.282 9.238 9.853 1.00 97.88 79 ALA A CA 1
ATOM 547 C C . ALA A 1 79 ? -9.084 8.323 9.532 1.00 97.88 79 ALA A C 1
ATOM 549 O O . ALA A 1 79 ? -8.022 8.460 10.139 1.00 97.88 79 ALA A O 1
ATOM 550 N N . LEU A 1 80 ? -9.237 7.391 8.585 1.00 97.31 80 LEU A N 1
ATOM 551 C CA . LEU A 1 80 ? -8.150 6.527 8.125 1.00 97.31 80 LEU A CA 1
ATOM 552 C C . LEU A 1 80 ? -7.072 7.320 7.373 1.00 97.31 80 LEU A C 1
ATOM 554 O O . LEU A 1 80 ? -5.882 7.086 7.599 1.00 97.31 80 LEU A O 1
ATOM 558 N N . ASP A 1 81 ? -7.480 8.246 6.507 1.00 97.75 81 ASP A N 1
ATOM 559 C CA . ASP A 1 81 ? -6.565 9.107 5.755 1.00 97.75 81 ASP A CA 1
ATOM 560 C C . ASP A 1 81 ? -5.797 10.053 6.698 1.00 97.75 81 ASP A C 1
AT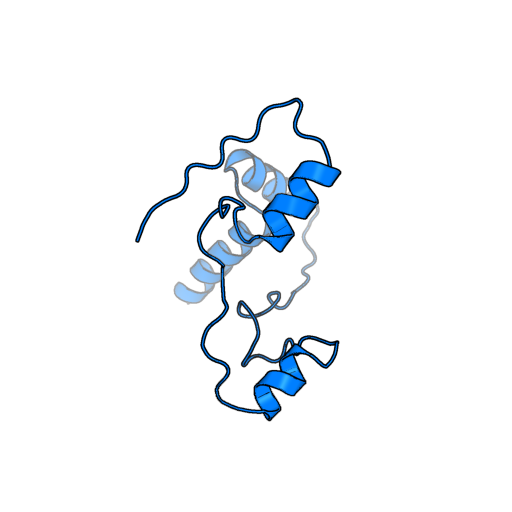OM 562 O O . ASP A 1 81 ? -4.566 10.135 6.620 1.00 97.75 81 ASP A O 1
ATOM 566 N N . ASP A 1 82 ? -6.489 10.671 7.661 1.00 98.19 82 ASP A N 1
ATOM 567 C CA . ASP A 1 82 ? -5.887 11.533 8.688 1.00 98.19 82 ASP A CA 1
ATOM 568 C C . ASP A 1 82 ? -4.884 10.764 9.558 1.00 98.19 82 ASP A C 1
ATOM 570 O O . ASP A 1 82 ? -3.764 11.225 9.808 1.00 98.19 82 ASP A O 1
ATOM 574 N N . TYR A 1 83 ? -5.257 9.557 9.995 1.00 98.00 83 TYR A N 1
ATOM 575 C CA . TYR A 1 83 ? -4.379 8.697 10.781 1.00 98.00 83 TYR A CA 1
ATOM 576 C C . TYR A 1 83 ? -3.117 8.324 9.998 1.00 98.00 83 TYR A C 1
ATOM 578 O O . TYR A 1 83 ? -2.009 8.396 10.541 1.00 98.00 83 TYR A O 1
ATOM 586 N N . ALA A 1 84 ? -3.271 7.948 8.726 1.00 97.69 84 ALA A N 1
ATOM 587 C CA . ALA A 1 84 ? -2.155 7.569 7.872 1.00 97.69 84 ALA A CA 1
ATOM 588 C C . ALA A 1 84 ? -1.177 8.736 7.663 1.00 97.69 84 ALA A C 1
ATOM 590 O O . ALA A 1 84 ? 0.036 8.541 7.784 1.00 97.69 84 ALA A O 1
ATOM 591 N N . ALA A 1 85 ? -1.699 9.946 7.438 1.00 97.56 85 ALA A N 1
ATOM 592 C CA . ALA A 1 85 ? -0.899 11.161 7.322 1.00 97.56 85 ALA A CA 1
ATOM 593 C C . ALA A 1 85 ? -0.130 11.469 8.617 1.00 97.56 85 ALA A C 1
ATOM 595 O O . ALA A 1 85 ? 1.081 11.693 8.576 1.00 97.56 85 ALA A O 1
ATOM 596 N N . ALA A 1 86 ? -0.799 11.410 9.773 1.00 98.06 86 ALA A N 1
ATOM 597 C CA . ALA A 1 86 ? -0.185 11.693 11.072 1.00 98.06 86 ALA A CA 1
ATOM 598 C C . ALA A 1 86 ? 0.945 10.712 11.439 1.00 98.06 86 ALA A C 1
ATOM 600 O O . ALA A 1 86 ? 1.917 11.102 12.084 1.00 98.06 86 ALA A O 1
ATOM 601 N N . HIS A 1 87 ? 0.841 9.452 11.007 1.00 97.25 87 HIS A N 1
ATOM 602 C CA . HIS A 1 87 ? 1.798 8.389 11.341 1.00 97.25 87 HIS A CA 1
ATOM 603 C C . HIS A 1 87 ? 2.776 8.068 10.203 1.00 97.25 87 HIS A C 1
ATOM 605 O O . HIS A 1 87 ? 3.500 7.077 10.288 1.00 97.25 87 HIS A O 1
ATOM 611 N N . SER A 1 88 ? 2.816 8.887 9.141 1.00 95.56 88 SER A N 1
ATOM 612 C CA . SER A 1 88 ? 3.700 8.684 7.979 1.00 95.56 88 SER A CA 1
ATOM 613 C C . SER A 1 88 ? 3.588 7.270 7.385 1.00 95.56 88 SER A C 1
ATOM 615 O O . SER A 1 88 ? 4.582 6.645 7.013 1.00 95.56 88 SER A O 1
ATOM 617 N N . THR A 1 89 ? 2.362 6.749 7.323 1.00 96.94 89 THR A N 1
ATOM 618 C CA . THR A 1 89 ? 2.037 5.412 6.810 1.00 96.94 89 THR A CA 1
ATOM 619 C C . THR A 1 89 ? 1.004 5.508 5.684 1.00 96.94 89 THR A C 1
ATOM 621 O O . THR A 1 89 ? 0.657 6.595 5.227 1.00 96.94 89 THR A O 1
ATOM 624 N N . THR A 1 90 ? 0.519 4.369 5.189 1.00 96.31 90 THR A N 1
ATOM 625 C CA . THR A 1 90 ? -0.519 4.319 4.150 1.00 96.31 90 THR A CA 1
ATOM 626 C C . THR A 1 90 ? -1.798 3.675 4.684 1.00 96.31 90 THR A C 1
ATOM 628 O O . THR A 1 90 ? -1.707 2.729 5.473 1.00 96.31 90 THR A O 1
ATOM 631 N N . PRO A 1 91 ? -2.986 4.073 4.191 1.00 95.06 91 PRO A N 1
ATOM 632 C CA . PRO A 1 91 ? -4.250 3.422 4.546 1.00 95.06 91 PRO A CA 1
ATOM 633 C C . PRO A 1 91 ? -4.213 1.898 4.361 1.00 95.06 91 PRO A C 1
ATOM 635 O O . PRO A 1 91 ? -4.699 1.137 5.192 1.00 95.06 91 PRO A O 1
ATOM 638 N N . SER A 1 92 ? -3.558 1.430 3.292 1.00 93.31 92 SER A N 1
ATOM 639 C CA . SER A 1 92 ? -3.406 -0.003 3.010 1.00 93.31 92 SER A CA 1
ATOM 640 C C . SER A 1 92 ? -2.532 -0.738 4.032 1.00 93.31 92 SER A C 1
ATOM 642 O O . SER A 1 92 ? -2.779 -1.914 4.291 1.00 93.31 92 SER A O 1
ATOM 644 N N . ALA A 1 93 ? -1.511 -0.084 4.595 1.00 94.81 93 ALA A N 1
ATOM 645 C CA . ALA A 1 93 ? -0.691 -0.669 5.655 1.00 94.81 93 ALA A CA 1
ATOM 646 C C . ALA A 1 93 ? -1.492 -0.783 6.956 1.00 94.81 93 ALA A C 1
ATOM 648 O O . ALA A 1 93 ? -1.581 -1.870 7.515 1.00 94.81 93 ALA A O 1
ATOM 649 N N . VAL A 1 94 ? -2.186 0.291 7.345 1.00 96.44 94 VAL A N 1
ATOM 650 C CA . VAL A 1 94 ? -3.046 0.313 8.539 1.00 96.44 94 VAL A CA 1
ATOM 651 C C . VAL A 1 94 ? -4.119 -0.777 8.473 1.00 96.44 94 VAL A C 1
ATOM 653 O O . VAL A 1 94 ? -4.291 -1.532 9.426 1.00 96.44 94 VAL A O 1
ATOM 656 N N . ILE A 1 95 ? -4.802 -0.918 7.330 1.00 95.12 95 ILE A N 1
ATOM 657 C CA . ILE A 1 95 ? -5.813 -1.969 7.131 1.00 95.12 95 ILE A CA 1
ATOM 658 C C . ILE A 1 95 ? -5.192 -3.366 7.246 1.00 95.12 95 ILE A C 1
ATOM 660 O O . ILE A 1 95 ? -5.791 -4.255 7.850 1.00 95.12 95 ILE A O 1
ATOM 664 N N . ARG A 1 96 ? -4.003 -3.579 6.667 1.00 94.50 96 ARG A N 1
ATOM 665 C CA . ARG A 1 96 ? -3.314 -4.875 6.725 1.00 94.50 96 ARG A CA 1
ATOM 666 C C . ARG A 1 96 ? -2.960 -5.248 8.161 1.00 94.50 96 ARG A C 1
ATOM 668 O O . ARG A 1 96 ? -3.210 -6.384 8.561 1.00 94.50 96 ARG A O 1
ATOM 675 N N . ASP A 1 97 ? -2.416 -4.306 8.917 1.00 95.94 97 ASP A N 1
ATOM 676 C CA . ASP A 1 97 ? -1.992 -4.533 10.297 1.00 95.94 97 ASP A CA 1
ATOM 677 C C . ASP A 1 97 ? -3.204 -4.782 11.198 1.00 95.94 97 ASP A C 1
ATOM 679 O O . ASP A 1 97 ? -3.227 -5.759 11.947 1.00 95.94 97 ASP A O 1
ATOM 683 N N . ALA A 1 98 ? -4.263 -3.981 11.044 1.00 95.25 98 ALA A N 1
ATOM 684 C CA . ALA A 1 98 ? -5.517 -4.161 11.770 1.00 95.25 98 ALA A CA 1
ATOM 685 C C . ALA A 1 98 ? -6.168 -5.523 11.480 1.00 95.25 98 ALA A C 1
ATOM 687 O O . ALA A 1 98 ? -6.604 -6.209 12.404 1.00 95.25 98 ALA A O 1
ATOM 688 N N . LEU A 1 99 ? -6.205 -5.947 10.212 1.00 94.94 99 LEU A N 1
ATOM 689 C CA . LEU A 1 99 ? -6.769 -7.243 9.831 1.00 94.94 99 LEU A CA 1
ATOM 690 C C . LEU A 1 99 ? -5.917 -8.408 10.352 1.00 94.94 99 LEU A C 1
ATOM 692 O O . LEU A 1 99 ? -6.465 -9.406 10.811 1.00 94.94 99 LEU A O 1
ATOM 696 N N . THR A 1 100 ? -4.590 -8.270 10.318 1.00 97.00 100 THR A N 1
ATOM 697 C CA . THR A 1 100 ? -3.661 -9.264 10.878 1.00 97.00 100 THR A CA 1
ATOM 698 C C . THR A 1 100 ? -3.872 -9.407 12.383 1.00 97.00 100 THR A C 1
ATOM 700 O O . THR A 1 100 ? -4.008 -10.522 12.879 1.00 97.00 100 THR A O 1
ATOM 703 N N . ALA A 1 101 ? -3.968 -8.289 13.106 1.00 97.38 101 ALA A N 1
ATOM 704 C CA . ALA A 1 101 ? -4.246 -8.285 14.539 1.00 97.38 101 ALA A CA 1
ATOM 705 C C . ALA A 1 101 ? -5.613 -8.911 14.862 1.00 97.38 101 ALA A C 1
ATOM 707 O O . ALA A 1 101 ? -5.705 -9.725 15.776 1.00 97.38 101 ALA A O 1
ATOM 708 N N . TYR A 1 102 ? -6.652 -8.582 14.087 1.00 96.94 102 TYR A N 1
ATOM 709 C CA . TYR A 1 102 ? -7.995 -9.140 14.261 1.00 96.94 102 TYR A CA 1
ATOM 710 C C . TYR A 1 102 ? -8.024 -10.662 14.067 1.00 96.94 102 TYR A C 1
ATOM 712 O O . TYR A 1 102 ? -8.602 -11.370 14.884 1.00 96.94 102 TYR A O 1
ATOM 720 N N . LEU A 1 103 ? -7.378 -11.170 13.012 1.00 97.19 103 LEU A N 1
ATOM 721 C CA . LEU A 1 103 ? -7.339 -12.606 12.717 1.00 97.19 103 LEU A CA 1
ATOM 722 C C . LEU A 1 103 ? -6.473 -13.397 13.702 1.00 97.19 103 LEU A C 1
ATOM 724 O O . LEU A 1 103 ? -6.795 -14.542 13.984 1.00 97.19 103 LEU A O 1
ATOM 728 N N . ASN A 1 104 ? -5.403 -12.804 14.233 1.00 96.38 104 ASN A N 1
ATOM 729 C CA . ASN A 1 104 ? -4.553 -13.457 15.235 1.00 96.38 104 ASN A CA 1
ATOM 730 C C . ASN A 1 104 ? -5.185 -13.486 16.637 1.00 96.38 104 ASN A C 1
ATOM 732 O O . ASN A 1 104 ? -4.709 -14.217 17.503 1.00 96.38 104 ASN A O 1
ATOM 736 N N . ALA A 1 105 ? -6.201 -12.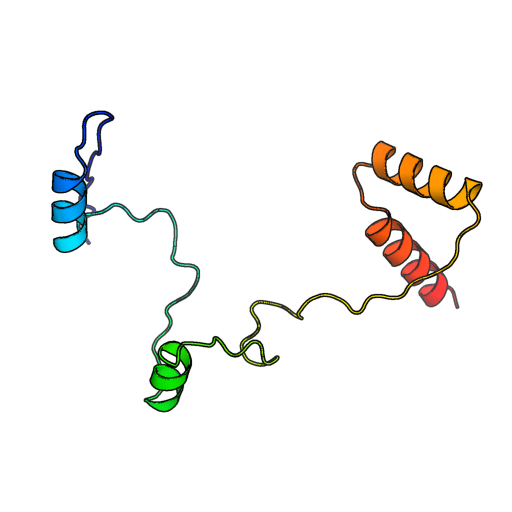656 16.880 1.00 92.56 105 ALA A N 1
ATOM 737 C CA . ALA A 1 105 ? -6.943 -12.614 18.137 1.00 92.56 105 ALA A CA 1
ATOM 738 C C . ALA A 1 105 ? -8.158 -13.564 18.162 1.00 92.56 105 ALA A C 1
ATOM 740 O O . ALA A 1 105 ? -8.809 -13.668 19.203 1.00 92.56 105 ALA A O 1
ATOM 741 N N . ALA A 1 106 ? -8.478 -14.202 17.032 1.00 74.44 106 ALA A N 1
ATOM 742 C CA . ALA A 1 106 ? -9.562 -15.172 16.877 1.00 74.44 106 ALA A CA 1
ATOM 743 C C . ALA A 1 106 ? -9.071 -16.606 17.121 1.00 74.44 106 ALA A C 1
ATOM 745 O O . ALA A 1 106 ? -9.863 -17.393 17.686 1.00 74.44 106 ALA A O 1
#

Solvent-accessible surface area (backbone atoms only — not comparable to full-atom values): 7132 Å² total; per-residue (Å²): 136,86,84,74,83,65,81,84,54,102,78,66,47,73,69,59,51,52,53,31,54,76,69,66,53,61,78,76,89,68,79,73,97,66,83,73,84,77,88,46,72,67,57,49,46,49,71,69,60,81,58,80,64,71,49,84,90,63,34,100,54,92,67,81,77,86,86,82,92,79,93,69,59,68,70,60,50,51,51,41,52,52,50,17,62,77,66,78,55,47,55,70,54,55,53,50,53,53,52,51,53,55,63,73,73,108